Protein AF-A0A3B8JHD2-F1 (afdb_monomer_lite)

Sequence (81 aa):
YAGDVIGLNNPGVFAIGDTIYTGQKLEYEGIPCFSPELFAFLRNPNPSKFKQFRKGVSELQEEGAVQIMYSADEAKRDPIL

Radius of gyration: 17.08 Å; chains: 1; bounding box: 41×28×45 Å

Secondary structure (DSSP, 8-state):
-TT-------SS---TTPPP-SSS---PPPPPPPPPS---B---S-GGGHHHHHHHHHHHHHTTSS--EE-S-TT---EE-

pLDDT: mean 85.29, std 8.05, range [58.81, 95.25]

Foldseek 3Di:
DPPDDDDDDDPPPDAQQDDDDPDDDDGDDGDDDDDDPDKDWDDDPDPVCVVVVVVVVVVCVRVVVDDWDADPDPVDRTTMD

Structure (mmCIF, N/CA/C/O backbone):
data_AF-A0A3B8JHD2-F1
#
_entry.id   AF-A0A3B8JHD2-F1
#
loop_
_atom_site.group_PDB
_atom_site.id
_atom_site.type_symbol
_atom_site.label_atom_id
_atom_site.label_alt_id
_atom_site.label_comp_id
_atom_site.label_asym_id
_atom_site.label_entity_id
_atom_site.label_seq_id
_atom_site.pdbx_PDB_ins_code
_atom_site.Cartn_x
_atom_site.Cartn_y
_atom_site.Cartn_z
_atom_site.occupancy
_atom_site.B_iso_or_equiv
_atom_site.auth_seq_id
_atom_site.auth_comp_id
_atom_site.auth_asym_id
_atom_site.auth_atom_id
_atom_site.pdbx_PDB_model_num
ATOM 1 N N . TYR A 1 1 ? -19.876 9.720 13.271 1.00 87.00 1 TYR A N 1
ATOM 2 C CA . TYR A 1 1 ? -20.480 8.585 13.988 1.00 87.00 1 TYR A CA 1
ATOM 3 C C . TYR A 1 1 ? -19.947 7.275 13.428 1.00 87.00 1 TYR A C 1
ATOM 5 O O . TYR A 1 1 ? -19.163 7.300 12.487 1.00 87.00 1 TYR A O 1
ATOM 13 N N . ALA A 1 2 ? -20.278 6.138 14.050 1.00 91.81 2 ALA A N 1
ATOM 14 C CA . ALA A 1 2 ? -19.841 4.836 13.547 1.00 91.81 2 ALA A CA 1
ATOM 15 C C . ALA A 1 2 ? -20.324 4.641 12.099 1.00 91.81 2 ALA A C 1
ATOM 17 O O . ALA A 1 2 ? -21.500 4.863 11.819 1.00 91.81 2 ALA A O 1
ATOM 18 N N . GLY A 1 3 ? -19.410 4.255 11.206 1.00 92.44 3 GLY A N 1
ATOM 19 C CA . GLY A 1 3 ? -19.662 4.142 9.766 1.00 92.44 3 GLY A CA 1
ATOM 20 C C . GLY A 1 3 ? -19.265 5.370 8.938 1.00 92.44 3 GLY A C 1
ATOM 21 O O . GLY A 1 3 ? -19.218 5.265 7.715 1.00 92.44 3 GLY A O 1
ATOM 22 N N . ASP A 1 4 ? -18.930 6.503 9.564 1.00 95.19 4 ASP A N 1
ATOM 23 C CA . ASP A 1 4 ? -18.436 7.676 8.834 1.00 95.19 4 ASP A CA 1
ATOM 24 C C . ASP A 1 4 ? -16.997 7.458 8.346 1.00 95.19 4 ASP A C 1
ATOM 26 O O . ASP A 1 4 ? -16.154 6.912 9.061 1.00 95.19 4 ASP A O 1
ATOM 30 N N . VAL A 1 5 ? -16.702 7.965 7.147 1.00 93.31 5 VAL A N 1
ATOM 31 C CA . VAL A 1 5 ? -15.347 8.000 6.585 1.00 93.31 5 VAL A CA 1
ATOM 32 C C . VAL A 1 5 ? -14.720 9.359 6.878 1.00 93.31 5 VAL A C 1
ATOM 34 O O . VAL A 1 5 ? -15.306 10.399 6.577 1.00 93.31 5 VAL A O 1
ATOM 37 N N . ILE A 1 6 ? -13.511 9.352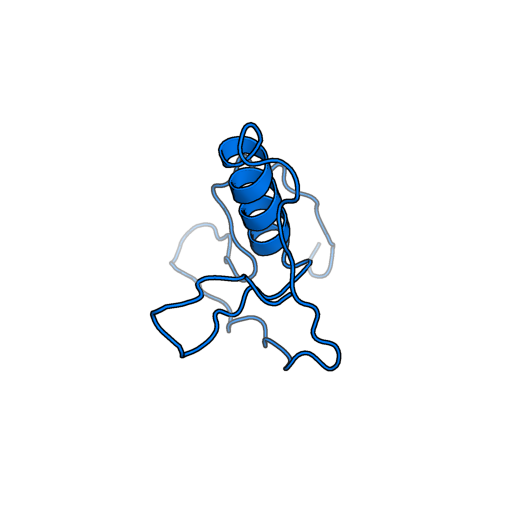 7.437 1.00 92.56 6 ILE A N 1
ATOM 38 C CA . ILE A 1 6 ? -12.720 10.558 7.698 1.00 92.56 6 ILE A CA 1
ATOM 39 C C . ILE A 1 6 ? -11.385 10.483 6.957 1.00 92.56 6 ILE A C 1
ATOM 41 O O . ILE A 1 6 ? -10.777 9.420 6.864 1.00 92.56 6 ILE A O 1
ATOM 45 N N . GLY A 1 7 ? -10.925 11.618 6.431 1.00 90.94 7 GLY A N 1
ATOM 46 C CA . GLY A 1 7 ? -9.598 11.741 5.832 1.00 90.94 7 GLY A CA 1
ATOM 47 C C . GLY A 1 7 ? -8.577 12.187 6.874 1.00 90.94 7 GLY A C 1
ATOM 48 O O . GLY A 1 7 ? -8.783 13.201 7.541 1.00 90.94 7 GLY A O 1
ATO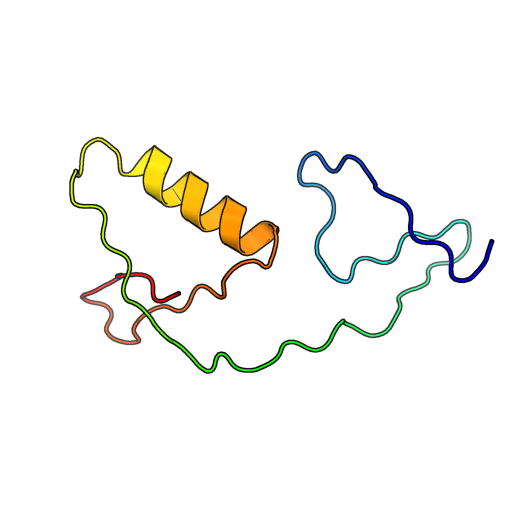M 49 N N . LEU A 1 8 ? -7.473 11.455 6.999 1.00 89.75 8 LEU A N 1
ATOM 50 C CA . LEU A 1 8 ? -6.353 11.821 7.862 1.00 89.75 8 LEU A CA 1
ATOM 51 C C . LEU A 1 8 ? -5.179 12.286 7.006 1.00 89.75 8 LEU A C 1
ATOM 53 O O . LEU A 1 8 ? -4.787 11.611 6.057 1.00 89.75 8 LEU A O 1
ATOM 57 N N . ASN A 1 9 ? -4.598 13.434 7.355 1.00 88.88 9 ASN A N 1
ATOM 58 C CA . ASN A 1 9 ? -3.321 13.830 6.775 1.00 88.88 9 ASN A CA 1
ATOM 59 C C . ASN A 1 9 ? -2.230 12.930 7.366 1.00 88.88 9 ASN A C 1
ATOM 61 O O . ASN A 1 9 ? -1.987 12.955 8.573 1.00 88.88 9 ASN A O 1
ATOM 65 N N . ASN A 1 10 ? -1.614 12.123 6.509 1.00 84.25 10 ASN A N 1
ATOM 66 C CA . ASN A 1 10 ? -0.615 11.144 6.890 1.00 84.25 10 ASN A CA 1
ATOM 67 C C . ASN A 1 10 ? 0.755 11.539 6.312 1.00 84.25 10 ASN A C 1
ATOM 69 O O . ASN A 1 10 ? 0.960 11.393 5.109 1.00 84.25 10 ASN A O 1
ATOM 73 N N . PRO A 1 11 ? 1.725 11.983 7.131 1.00 81.69 11 PRO A N 1
ATOM 74 C CA . PRO A 1 11 ? 3.085 12.267 6.673 1.00 81.69 11 PRO A CA 1
ATOM 75 C C . PRO A 1 11 ? 3.948 10.995 6.496 1.00 81.6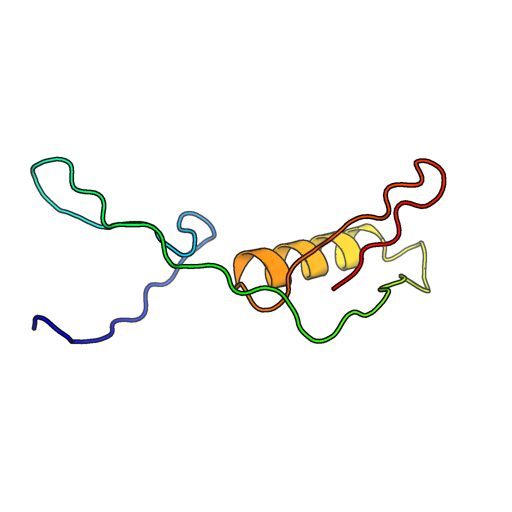9 11 PRO A C 1
ATOM 77 O O . PRO A 1 11 ? 5.171 11.077 6.585 1.00 81.69 11 PRO A O 1
ATOM 80 N N . GLY A 1 12 ? 3.328 9.826 6.279 1.00 79.81 12 GLY A N 1
ATOM 81 C CA . GLY A 1 12 ? 3.996 8.520 6.156 1.00 79.81 12 GLY A CA 1
ATOM 82 C C . GLY A 1 12 ? 4.116 7.732 7.467 1.00 79.81 12 GLY A C 1
ATOM 83 O O . GLY A 1 12 ? 5.018 6.915 7.612 1.00 79.81 12 GLY A O 1
ATOM 84 N N . VAL A 1 13 ? 3.252 8.004 8.448 1.00 86.00 13 VAL A N 1
ATOM 85 C CA . VAL A 1 13 ? 3.223 7.302 9.747 1.00 86.00 13 VAL A CA 1
ATOM 86 C C . VAL A 1 13 ? 2.280 6.101 9.719 1.00 86.00 13 VAL A C 1
ATOM 88 O O . VAL A 1 13 ? 2.558 5.106 10.378 1.00 86.00 13 VAL A O 1
ATOM 91 N N . PHE A 1 14 ? 1.182 6.201 8.968 1.00 87.31 14 PHE A N 1
ATOM 92 C CA . PHE A 1 14 ? 0.161 5.161 8.872 1.00 87.31 14 PHE A CA 1
ATOM 93 C C . PHE A 1 14 ? 0.252 4.386 7.560 1.00 87.31 14 PHE A C 1
ATOM 95 O O . PHE A 1 14 ? 0.570 4.964 6.518 1.00 87.31 14 PHE A O 1
ATOM 102 N N . ALA A 1 15 ? -0.095 3.107 7.608 1.00 82.81 15 ALA A N 1
ATOM 103 C CA . ALA A 1 15 ? -0.275 2.237 6.455 1.00 82.81 15 ALA A CA 1
ATOM 104 C C . ALA A 1 15 ? -1.728 1.743 6.351 1.00 82.81 15 ALA A C 1
ATOM 106 O O . ALA A 1 15 ? -2.527 1.838 7.288 1.00 82.81 15 ALA A O 1
ATOM 107 N N . ILE A 1 16 ? -2.084 1.203 5.183 1.00 82.88 16 ILE A N 1
ATOM 108 C CA . ILE A 1 16 ? -3.381 0.553 4.976 1.00 82.88 16 ILE A CA 1
ATOM 109 C C . ILE A 1 16 ? -3.514 -0.618 5.959 1.00 82.88 16 ILE A C 1
ATOM 111 O O . ILE A 1 16 ? -2.667 -1.507 5.991 1.00 82.88 16 ILE A O 1
ATOM 115 N N . GLY A 1 17 ? -4.600 -0.621 6.735 1.00 86.38 17 GLY A N 1
ATOM 116 C CA . GLY A 1 17 ? -4.885 -1.643 7.748 1.00 86.38 17 GLY A CA 1
ATOM 117 C C . GLY A 1 17 ? -4.593 -1.207 9.185 1.00 86.38 17 GLY A C 1
ATOM 118 O O . GLY A 1 17 ? -5.012 -1.897 10.113 1.00 86.38 17 GLY A O 1
ATOM 119 N N . ASP A 1 18 ? -3.950 -0.054 9.393 1.00 89.44 18 ASP A N 1
ATOM 120 C CA . ASP A 1 18 ? -3.678 0.444 10.741 1.00 89.44 18 ASP A CA 1
ATOM 121 C C . ASP A 1 18 ? -4.963 0.758 11.516 1.00 89.44 18 ASP A C 1
ATOM 123 O O . ASP A 1 18 ? -5.899 1.392 11.022 1.00 89.44 18 ASP A O 1
ATOM 127 N N . THR A 1 19 ? -4.983 0.351 12.786 1.00 92.38 19 THR A N 1
ATOM 128 C CA . THR A 1 19 ? -6.087 0.631 13.708 1.00 92.38 19 THR A CA 1
ATOM 129 C C . THR A 1 19 ? -5.731 1.786 14.639 1.00 92.38 19 THR A C 1
ATOM 131 O O . THR A 1 19 ? -4.820 1.680 15.459 1.00 92.38 19 THR A O 1
ATOM 134 N N . ILE A 1 20 ? -6.490 2.882 14.559 1.00 92.19 20 ILE A N 1
ATOM 135 C CA . ILE A 1 20 ? -6.369 4.027 15.471 1.00 92.19 20 ILE A CA 1
ATOM 136 C C . ILE A 1 20 ? -7.396 3.868 16.593 1.00 92.19 20 ILE A C 1
ATOM 138 O O . ILE A 1 20 ? -8.598 3.799 16.343 1.00 92.19 20 ILE A O 1
ATOM 142 N N . TYR A 1 21 ? -6.925 3.827 17.838 1.00 93.12 21 TYR A N 1
ATOM 143 C CA . TYR A 1 21 ? -7.760 3.636 19.023 1.00 93.12 21 TYR A CA 1
ATOM 144 C C . TYR A 1 21 ? -7.342 4.574 20.159 1.00 93.12 21 TYR A C 1
ATOM 146 O O . TYR A 1 21 ? -6.238 5.118 20.182 1.00 93.12 21 TYR A O 1
ATOM 154 N N . THR A 1 22 ? -8.228 4.743 21.138 1.00 94.44 22 THR A N 1
ATOM 155 C CA . THR A 1 22 ? -7.931 5.397 22.416 1.00 94.44 22 THR A CA 1
ATOM 156 C C . THR A 1 22 ? -8.180 4.411 23.559 1.00 94.44 22 THR A C 1
ATOM 158 O O . THR A 1 22 ? -9.125 3.626 23.522 1.00 94.44 22 THR A O 1
ATOM 161 N N . GLY A 1 23 ? -7.327 4.425 24.589 1.00 95.25 23 GLY A N 1
ATOM 162 C CA . GLY A 1 23 ? -7.448 3.521 25.737 1.00 95.25 23 GLY A CA 1
ATOM 163 C C . GLY A 1 23 ? -6.742 2.178 25.534 1.00 95.25 23 GLY A C 1
ATOM 164 O O . GLY A 1 23 ? -5.527 2.144 25.351 1.00 95.25 23 GLY A O 1
ATOM 165 N N . GLN A 1 24 ? -7.480 1.071 25.651 1.00 94.69 24 GLN A N 1
ATOM 166 C CA . GLN A 1 2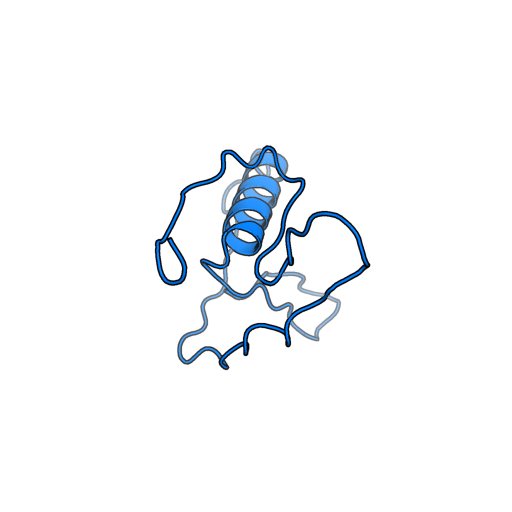4 ? -6.902 -0.273 25.555 1.00 94.69 24 GLN A CA 1
ATOM 167 C C . GLN A 1 24 ? -6.473 -0.596 24.124 1.00 94.69 24 GLN A C 1
ATOM 169 O O . GLN A 1 24 ? -7.120 -0.168 23.171 1.00 94.69 24 GLN A O 1
ATOM 174 N N . LYS A 1 25 ? -5.399 -1.385 23.989 1.00 93.06 25 LYS A N 1
ATOM 175 C CA . LYS A 1 25 ? -4.894 -1.814 22.684 1.00 93.06 25 LYS A CA 1
ATOM 176 C C . LYS A 1 25 ? -5.961 -2.605 21.929 1.00 93.06 25 LYS A C 1
ATOM 178 O O . LYS A 1 25 ? -6.443 -3.618 22.430 1.00 93.06 25 LYS A O 1
ATOM 183 N N . LEU A 1 26 ? -6.274 -2.142 20.723 1.00 93.94 26 LEU A N 1
ATOM 184 C CA . LEU A 1 26 ? -7.202 -2.762 19.787 1.00 93.94 26 LEU A CA 1
ATOM 185 C C . LEU A 1 26 ? -6.534 -2.852 18.416 1.00 93.94 26 LEU A C 1
ATOM 187 O O . LEU A 1 26 ? -5.826 -1.935 18.005 1.00 93.94 26 LEU A O 1
ATOM 191 N N . GLU A 1 27 ? -6.792 -3.943 17.714 1.00 93.00 27 GLU A N 1
ATOM 192 C CA . GLU A 1 27 ? -6.348 -4.162 16.344 1.00 93.00 27 GLU A CA 1
ATOM 193 C C . GLU A 1 27 ? -7.497 -4.843 15.600 1.00 93.00 27 GLU A C 1
ATOM 195 O O . GLU A 1 27 ? -8.037 -5.843 16.081 1.00 93.00 27 GLU A O 1
ATOM 200 N N . TYR A 1 28 ? -7.935 -4.252 14.490 1.00 91.50 28 TYR A N 1
ATOM 201 C CA . TYR A 1 28 ? -8.883 -4.896 13.586 1.00 91.50 28 TYR A CA 1
ATOM 202 C C . TYR A 1 28 ? -8.174 -5.965 12.755 1.00 91.50 28 TYR A C 1
ATOM 204 O O . TYR A 1 28 ? -6.955 -5.942 12.594 1.00 91.50 28 TYR A O 1
ATOM 212 N N . GLU A 1 29 ? -8.945 -6.904 12.211 1.00 89.25 29 GLU A N 1
ATOM 213 C CA . GLU A 1 29 ? -8.402 -7.839 11.229 1.00 89.25 29 GLU A CA 1
ATOM 214 C C . GLU A 1 29 ? -7.846 -7.080 10.017 1.00 89.25 29 GLU A C 1
ATOM 216 O O . GLU A 1 29 ? -8.386 -6.051 9.600 1.00 89.25 29 GLU A O 1
ATOM 221 N N . GLY A 1 30 ? -6.748 -7.596 9.463 1.00 81.69 30 GLY A N 1
ATOM 222 C CA . GLY A 1 30 ? -6.082 -6.982 8.322 1.00 81.69 30 GLY A CA 1
ATOM 223 C C . GLY A 1 30 ? -7.000 -6.880 7.103 1.00 81.69 30 GLY A C 1
ATOM 224 O O . GLY A 1 30 ? -7.841 -7.745 6.853 1.00 81.69 30 GLY A O 1
ATOM 225 N N . ILE A 1 31 ? -6.810 -5.823 6.314 1.00 84.31 31 ILE A N 1
ATOM 226 C CA . ILE A 1 31 ? -7.521 -5.653 5.045 1.00 84.31 31 ILE A CA 1
ATOM 227 C C . ILE A 1 31 ? -7.030 -6.731 4.065 1.00 84.31 31 ILE A C 1
ATOM 229 O O . ILE A 1 31 ? -5.817 -6.885 3.896 1.00 84.31 31 ILE A O 1
ATOM 233 N N . PRO A 1 32 ? -7.931 -7.488 3.412 1.00 82.69 32 PRO A N 1
ATOM 234 C CA . PRO A 1 32 ? -7.525 -8.506 2.456 1.00 82.69 32 PRO A CA 1
ATOM 235 C C . PRO A 1 32 ? -6.823 -7.870 1.252 1.00 82.69 32 PRO A C 1
ATOM 237 O O . PRO A 1 32 ? -7.343 -6.944 0.628 1.00 82.69 32 PRO A O 1
ATOM 240 N N . CYS A 1 33 ? -5.662 -8.414 0.892 1.00 79.25 33 CYS A N 1
ATOM 241 C CA . CYS A 1 33 ? -5.003 -8.111 -0.372 1.00 79.25 33 CYS A CA 1
ATOM 242 C C . CYS A 1 33 ? -5.514 -9.065 -1.454 1.00 79.25 33 CYS A C 1
ATOM 244 O O . CYS A 1 33 ? -5.497 -10.285 -1.278 1.00 79.25 33 CYS A O 1
ATOM 246 N N . PHE A 1 34 ? -5.940 -8.509 -2.583 1.00 84.62 34 PHE A N 1
ATOM 247 C CA . PHE A 1 34 ? -6.374 -9.283 -3.742 1.00 84.62 34 PHE A CA 1
ATOM 248 C C . PHE A 1 34 ? -5.197 -9.527 -4.684 1.00 84.62 34 PHE A C 1
ATOM 250 O O . PHE A 1 34 ? -4.302 -8.692 -4.801 1.00 84.62 34 PHE A O 1
ATOM 257 N N . SER A 1 35 ? -5.186 -10.677 -5.358 1.00 85.81 35 SER A N 1
ATOM 258 C CA . SER A 1 35 ? -4.173 -10.958 -6.377 1.00 85.81 35 SER A CA 1
ATOM 259 C C . SER A 1 35 ? -4.365 -10.043 -7.596 1.00 85.81 35 SER A C 1
ATOM 261 O O . SER A 1 35 ? -5.503 -9.907 -8.049 1.00 85.81 35 SER A O 1
ATOM 263 N N . PRO A 1 36 ? -3.292 -9.446 -8.151 1.00 85.50 36 PRO A N 1
ATOM 264 C CA . PRO A 1 36 ? -3.399 -8.624 -9.352 1.00 85.50 36 PRO A CA 1
ATOM 265 C C . PRO A 1 36 ? -3.846 -9.441 -10.570 1.00 85.50 36 PRO A C 1
ATOM 267 O O . PRO A 1 36 ? -3.416 -10.579 -10.760 1.00 85.50 36 PRO A O 1
ATOM 270 N N . GLU A 1 37 ? -4.678 -8.839 -11.420 1.00 90.56 37 GLU A N 1
ATOM 271 C CA . GLU A 1 37 ? -5.098 -9.423 -12.705 1.00 90.56 37 GLU A CA 1
ATOM 272 C C . GLU A 1 37 ? -4.233 -8.948 -13.884 1.00 90.56 37 GLU A C 1
ATOM 274 O O . GLU A 1 37 ? -4.174 -9.598 -14.929 1.00 90.56 37 GLU A O 1
ATOM 279 N N . LEU A 1 38 ? -3.557 -7.809 -13.723 1.00 88.12 38 LEU A N 1
ATOM 280 C CA . LEU A 1 38 ? -2.720 -7.171 -14.733 1.00 88.12 38 LEU A CA 1
ATOM 281 C C . LEU A 1 38 ? -1.318 -6.979 -14.169 1.00 88.12 38 LEU A C 1
ATOM 283 O O . LEU A 1 38 ? -1.171 -6.597 -13.014 1.00 88.12 38 LEU A O 1
ATOM 287 N N . PHE A 1 39 ? -0.316 -7.218 -15.012 1.00 90.25 39 PHE A N 1
ATOM 288 C CA . PHE A 1 39 ? 1.092 -7.087 -14.655 1.00 90.25 39 PHE A CA 1
ATOM 289 C C . PHE A 1 39 ? 1.824 -6.271 -15.715 1.00 90.25 39 PHE A C 1
ATOM 291 O O . PHE A 1 39 ? 1.647 -6.506 -16.916 1.00 90.25 39 PHE A O 1
ATOM 298 N N . ALA A 1 40 ? 2.684 -5.347 -15.290 1.00 88.81 40 ALA A N 1
ATOM 299 C CA . ALA A 1 40 ? 3.514 -4.565 -16.202 1.00 88.81 40 ALA A CA 1
ATOM 300 C C . ALA A 1 40 ? 4.944 -4.390 -15.684 1.00 88.81 40 ALA A C 1
ATOM 302 O O . ALA A 1 40 ? 5.173 -4.080 -14.520 1.00 88.81 40 ALA A O 1
ATOM 303 N N . PHE A 1 41 ? 5.929 -4.523 -16.577 1.00 88.00 41 PHE A N 1
ATOM 304 C CA . PHE A 1 41 ? 7.312 -4.177 -16.251 1.00 88.00 41 PHE A CA 1
ATOM 305 C C . PHE A 1 41 ? 7.503 -2.667 -16.267 1.00 88.00 41 PHE A C 1
ATOM 307 O O . PHE A 1 41 ? 7.199 -2.004 -17.262 1.00 88.00 41 PHE A O 1
ATOM 314 N N . LEU A 1 42 ? 8.106 -2.137 -15.208 1.00 85.69 42 LEU A N 1
ATOM 315 C CA . LEU A 1 42 ? 8.436 -0.726 -15.114 1.00 85.69 42 LEU A CA 1
ATOM 316 C C . LEU A 1 42 ? 9.954 -0.526 -15.206 1.00 85.69 42 LEU A C 1
ATOM 318 O O . LEU A 1 42 ? 10.718 -0.991 -14.364 1.00 85.69 42 LEU A O 1
ATOM 322 N N . ARG A 1 43 ? 10.406 0.212 -16.226 1.00 86.00 43 ARG A N 1
ATOM 323 C CA . ARG A 1 43 ? 11.822 0.559 -16.418 1.00 86.00 43 ARG A CA 1
ATOM 324 C C . ARG A 1 43 ? 12.018 2.062 -16.468 1.00 86.00 43 ARG A C 1
ATOM 326 O O . ARG A 1 43 ? 11.267 2.774 -17.127 1.00 86.00 43 ARG A O 1
ATOM 333 N N . ASN A 1 44 ? 13.084 2.533 -15.828 1.00 87.88 44 ASN A N 1
ATOM 334 C CA . ASN A 1 44 ? 13.509 3.921 -15.940 1.00 87.88 44 ASN A CA 1
ATOM 335 C C . ASN A 1 44 ? 14.389 4.112 -17.194 1.00 87.88 44 ASN A C 1
ATOM 337 O O . ASN A 1 44 ? 15.520 3.620 -17.203 1.00 87.88 44 ASN A O 1
ATOM 341 N N . PRO A 1 45 ? 13.939 4.857 -18.222 1.00 88.62 45 PRO A N 1
ATOM 342 C CA . PRO A 1 45 ? 14.726 5.079 -19.436 1.00 88.62 45 PRO A CA 1
ATOM 343 C C . PRO A 1 45 ? 15.914 6.031 -19.224 1.00 88.62 45 PRO A C 1
ATOM 345 O O . PRO A 1 45 ? 16.798 6.102 -20.072 1.00 88.62 45 PRO A O 1
ATOM 348 N N . ASN A 1 46 ? 15.949 6.782 -18.115 1.00 90.62 46 ASN A N 1
ATOM 349 C CA . ASN A 1 46 ? 16.996 7.759 -17.836 1.00 90.62 46 ASN A CA 1
ATOM 350 C C . ASN A 1 46 ? 17.702 7.461 -16.498 1.00 90.62 46 ASN A C 1
ATOM 352 O O . ASN A 1 46 ? 17.191 7.839 -15.436 1.00 90.62 46 ASN A O 1
ATOM 356 N N . PRO A 1 47 ? 18.914 6.872 -16.520 1.00 87.06 47 PRO A N 1
ATOM 357 C CA . PRO A 1 47 ? 19.666 6.527 -15.311 1.00 87.06 47 PRO A CA 1
ATOM 358 C C . PRO A 1 47 ? 19.870 7.693 -14.333 1.00 87.06 47 PRO A C 1
ATOM 360 O O . PRO A 1 47 ? 19.855 7.489 -13.121 1.00 87.06 47 PRO A O 1
ATOM 363 N N . SER A 1 48 ? 19.979 8.935 -14.823 1.00 92.69 48 SER A N 1
ATOM 364 C CA . SER A 1 48 ? 20.165 10.114 -13.959 1.00 92.69 48 SER A CA 1
ATOM 365 C C . SER A 1 48 ? 18.969 10.395 -13.037 1.00 92.69 48 SER A C 1
ATOM 367 O O . SER A 1 48 ? 19.131 11.005 -11.981 1.00 92.69 48 SER A O 1
ATOM 369 N N . LYS A 1 49 ? 17.772 9.897 -13.381 1.00 91.19 49 LYS A N 1
ATOM 370 C CA . LYS A 1 49 ? 16.543 10.051 -12.586 1.00 91.19 49 LYS A CA 1
ATOM 371 C C . LYS A 1 49 ? 16.272 8.890 -11.627 1.00 91.19 49 LYS A C 1
ATOM 373 O O . LYS A 1 49 ? 15.198 8.833 -11.034 1.00 91.19 49 LYS A O 1
ATOM 378 N N . PHE A 1 50 ? 17.231 7.985 -11.424 1.00 89.19 50 PHE A N 1
ATOM 379 C CA . PHE A 1 50 ? 17.033 6.763 -10.635 1.00 89.19 50 PHE A CA 1
ATOM 380 C C . PHE A 1 50 ? 16.444 7.009 -9.237 1.00 89.19 50 PHE A C 1
ATOM 382 O O . PHE A 1 50 ? 15.516 6.317 -8.827 1.00 89.19 50 PHE A O 1
ATOM 389 N N . LYS A 1 51 ? 16.930 8.029 -8.515 1.00 91.31 51 LYS A N 1
ATOM 390 C CA . LYS A 1 51 ? 16.416 8.360 -7.175 1.00 91.31 51 LYS A CA 1
ATOM 391 C C . LYS A 1 51 ? 14.946 8.787 -7.195 1.00 91.31 51 LYS A C 1
ATOM 393 O O . LYS A 1 51 ? 14.193 8.375 -6.323 1.00 91.31 51 LYS A O 1
ATOM 398 N N . GLN A 1 52 ? 14.552 9.593 -8.181 1.00 91.25 52 GLN A N 1
ATOM 399 C CA . GLN A 1 52 ? 13.172 10.064 -8.334 1.00 91.25 52 GLN A CA 1
ATOM 400 C C . GLN A 1 52 ? 12.251 8.913 -8.734 1.00 91.25 52 GLN A C 1
ATOM 402 O O . GLN A 1 52 ? 11.193 8.753 -8.142 1.00 91.25 52 GLN A O 1
ATOM 407 N N . PHE A 1 53 ? 12.698 8.076 -9.673 1.00 90.81 53 PHE A N 1
ATOM 408 C CA . PHE A 1 53 ? 11.980 6.873 -10.082 1.00 90.81 53 PHE A CA 1
ATOM 409 C C . PHE A 1 53 ? 11.703 5.955 -8.890 1.00 90.81 53 PHE A C 1
ATOM 411 O O . PHE A 1 53 ? 10.555 5.630 -8.616 1.00 90.81 53 PHE A O 1
ATOM 418 N N . ARG A 1 54 ? 12.744 5.601 -8.124 1.00 88.94 54 ARG A N 1
ATOM 419 C CA . ARG A 1 54 ? 12.593 4.729 -6.954 1.00 88.94 54 ARG A CA 1
ATOM 420 C C . ARG A 1 54 ? 11.670 5.336 -5.897 1.00 88.94 54 ARG A C 1
ATOM 422 O O . ARG A 1 54 ? 10.909 4.605 -5.279 1.00 88.94 54 ARG A O 1
ATOM 429 N N . LYS A 1 55 ? 11.744 6.655 -5.692 1.00 90.56 55 LYS A N 1
ATOM 430 C CA . LYS A 1 55 ? 10.870 7.363 -4.754 1.00 90.56 55 LYS A CA 1
ATOM 431 C C . LYS A 1 55 ? 9.401 7.272 -5.185 1.00 90.56 55 LYS A C 1
ATOM 433 O O . LYS A 1 55 ? 8.589 6.836 -4.386 1.00 90.56 55 LYS A O 1
ATOM 438 N N . GLY A 1 56 ? 9.089 7.590 -6.442 1.00 89.94 56 GLY A N 1
ATOM 439 C CA . GLY A 1 56 ? 7.710 7.532 -6.939 1.00 89.94 56 GLY A CA 1
ATOM 440 C C . GLY A 1 56 ? 7.119 6.119 -6.919 1.00 89.94 56 GLY A C 1
ATOM 441 O O . GLY A 1 56 ? 5.953 5.950 -6.593 1.00 89.94 56 GLY A O 1
ATOM 442 N N . VAL A 1 57 ? 7.928 5.089 -7.200 1.00 89.50 57 VAL A N 1
ATOM 443 C CA . VAL A 1 57 ? 7.488 3.685 -7.081 1.00 89.50 57 VAL A CA 1
ATOM 444 C C . VAL A 1 57 ? 7.141 3.321 -5.630 1.00 89.50 57 VAL A C 1
ATOM 446 O O . VAL A 1 57 ? 6.155 2.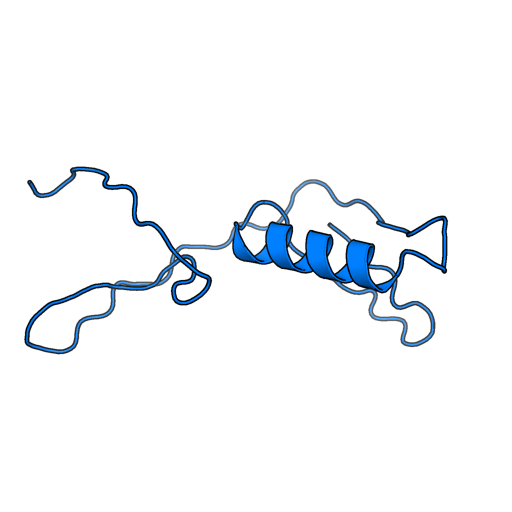627 -5.411 1.00 89.50 57 VAL A O 1
ATOM 449 N N . SER A 1 58 ? 7.911 3.809 -4.649 1.00 86.56 58 SER A N 1
ATOM 450 C CA . SER A 1 58 ? 7.616 3.615 -3.217 1.00 86.56 58 SER A CA 1
ATOM 451 C C . SER A 1 58 ? 6.314 4.302 -2.813 1.00 86.56 58 SER A C 1
ATOM 453 O O . SER A 1 58 ? 5.471 3.679 -2.184 1.00 86.56 58 SER A O 1
ATOM 455 N N . GLU A 1 59 ? 6.120 5.558 -3.225 1.00 87.81 59 GLU A N 1
ATOM 456 C CA . GLU A 1 59 ? 4.910 6.331 -2.906 1.00 87.81 59 GLU A CA 1
ATOM 457 C C . GLU A 1 59 ? 3.648 5.652 -3.471 1.00 87.81 59 GLU A C 1
ATOM 459 O O . GLU A 1 59 ? 2.662 5.493 -2.758 1.00 87.81 59 GLU A O 1
ATOM 464 N N . LEU A 1 60 ? 3.702 5.141 -4.709 1.00 86.81 60 LEU A N 1
ATOM 465 C CA . LEU A 1 60 ? 2.594 4.378 -5.304 1.00 86.81 60 LEU A CA 1
ATOM 466 C C . LEU A 1 60 ? 2.267 3.090 -4.531 1.00 86.81 60 LEU A C 1
ATOM 468 O O . LEU A 1 60 ? 1.104 2.690 -4.459 1.00 86.81 60 LEU A O 1
ATOM 472 N N . GLN A 1 61 ? 3.284 2.428 -3.975 1.00 83.94 61 GLN A N 1
ATOM 473 C CA . GLN A 1 61 ? 3.102 1.232 -3.154 1.00 83.94 61 GLN A CA 1
ATOM 474 C C . GLN A 1 61 ? 2.486 1.573 -1.791 1.00 83.94 61 GLN A C 1
ATOM 476 O O . GLN A 1 61 ? 1.600 0.861 -1.327 1.00 83.94 61 GLN A O 1
ATOM 481 N N . GLU A 1 62 ? 2.941 2.655 -1.157 1.00 82.31 62 GLU A N 1
ATOM 482 C CA . GLU A 1 62 ? 2.445 3.131 0.141 1.00 82.31 62 GLU A CA 1
ATOM 483 C C . GLU A 1 62 ? 0.977 3.578 0.070 1.00 82.31 62 GLU A C 1
ATOM 485 O O . GLU A 1 62 ? 0.205 3.305 0.988 1.00 82.31 62 GLU A O 1
ATOM 490 N N . GLU A 1 63 ? 0.565 4.190 -1.043 1.00 81.19 63 GLU A N 1
ATOM 491 C CA . GLU A 1 63 ? -0.838 4.532 -1.313 1.00 81.19 63 GLU A CA 1
ATOM 492 C C . GLU A 1 63 ? -1.706 3.308 -1.671 1.00 81.19 63 GLU A C 1
ATOM 494 O O . GLU A 1 63 ? -2.926 3.427 -1.776 1.00 81.19 63 GLU A O 1
ATOM 499 N N . GLY A 1 64 ? -1.102 2.128 -1.864 1.00 79.69 64 GLY A N 1
ATOM 500 C CA . GLY A 1 64 ? -1.802 0.909 -2.275 1.00 79.69 64 GLY A CA 1
ATOM 501 C C . GLY A 1 64 ? -2.306 0.938 -3.721 1.00 79.69 64 GLY A C 1
ATOM 502 O O . GLY A 1 64 ? -3.175 0.145 -4.078 1.00 79.69 64 GLY A O 1
ATOM 503 N N . ALA A 1 65 ? -1.782 1.840 -4.559 1.00 83.44 65 ALA A N 1
ATOM 504 C CA . ALA A 1 65 ? -2.207 1.994 -5.950 1.00 83.44 65 ALA A CA 1
ATOM 505 C C . ALA A 1 65 ? -1.723 0.845 -6.852 1.00 83.44 65 ALA A C 1
ATOM 507 O O . ALA A 1 65 ? -2.365 0.529 -7.853 1.00 83.44 65 ALA A O 1
ATOM 508 N N . VAL A 1 66 ? -0.580 0.240 -6.515 1.00 86.50 66 VAL A N 1
ATOM 509 C CA . VAL A 1 66 ? 0.071 -0.840 -7.274 1.00 86.50 66 VAL A CA 1
ATOM 510 C C . VAL A 1 66 ? 0.752 -1.822 -6.327 1.00 86.50 66 VAL A C 1
ATOM 512 O O . VAL A 1 66 ? 1.190 -1.445 -5.237 1.00 86.50 66 VAL A O 1
ATOM 515 N N . GLN A 1 67 ? 0.910 -3.074 -6.759 1.00 84.94 67 GLN A N 1
ATOM 516 C CA . GLN A 1 67 ? 1.655 -4.073 -6.002 1.00 84.94 67 GLN A CA 1
ATOM 517 C C . GLN A 1 67 ? 3.031 -4.288 -6.632 1.00 84.94 67 GLN A C 1
ATOM 519 O O . GLN A 1 67 ? 3.149 -4.875 -7.699 1.00 84.94 67 GLN A O 1
ATOM 524 N N . ILE A 1 68 ? 4.095 -3.859 -5.944 1.00 85.25 68 ILE A N 1
ATOM 525 C CA . ILE A 1 68 ? 5.458 -4.062 -6.447 1.00 85.25 68 ILE A CA 1
ATOM 526 C C . ILE A 1 68 ? 5.888 -5.511 -6.235 1.00 85.25 68 ILE A C 1
ATOM 528 O O . ILE A 1 68 ? 6.064 -5.970 -5.105 1.00 85.25 68 ILE A O 1
ATOM 532 N N . MET A 1 69 ? 6.123 -6.205 -7.338 1.00 82.56 69 MET A N 1
ATOM 533 C CA . MET A 1 69 ? 6.741 -7.520 -7.393 1.00 82.56 69 MET A CA 1
ATOM 534 C C . MET A 1 69 ? 8.136 -7.429 -8.019 1.00 82.56 69 MET A C 1
ATOM 536 O O . MET A 1 69 ? 8.438 -6.530 -8.804 1.00 82.56 69 MET A O 1
ATOM 540 N N . TYR A 1 70 ? 9.002 -8.382 -7.683 1.00 78.25 70 TYR A N 1
ATOM 541 C CA . TYR A 1 70 ? 10.347 -8.483 -8.246 1.00 78.25 70 TYR A CA 1
ATOM 542 C C . TYR A 1 70 ? 10.516 -9.833 -8.936 1.00 78.25 70 TYR A C 1
ATOM 544 O O . TYR A 1 70 ? 10.049 -10.856 -8.435 1.00 78.25 70 TYR A O 1
ATOM 552 N N . SER A 1 71 ? 11.196 -9.832 -10.084 1.00 72.31 71 SER A N 1
ATOM 553 C CA . SER A 1 71 ? 11.603 -11.067 -10.757 1.00 72.31 71 SER A CA 1
ATOM 554 C C . SER A 1 71 ? 12.463 -11.930 -9.825 1.00 72.31 71 SER A C 1
ATOM 556 O O . SER A 1 71 ? 13.335 -11.412 -9.129 1.00 72.31 71 SER A O 1
ATOM 558 N N . ALA A 1 72 ? 12.250 -13.248 -9.848 1.00 69.62 72 ALA A N 1
ATOM 559 C CA . ALA A 1 72 ? 13.053 -14.216 -9.095 1.00 69.62 72 ALA A CA 1
ATOM 560 C C . ALA A 1 72 ? 14.490 -14.372 -9.640 1.00 69.62 72 ALA A C 1
ATOM 562 O O . ALA A 1 72 ? 15.338 -14.979 -8.992 1.00 69.62 72 ALA A O 1
ATOM 563 N N . ASP A 1 73 ? 14.763 -13.839 -10.833 1.00 71.00 73 ASP A N 1
ATOM 564 C CA . ASP A 1 73 ? 16.090 -13.836 -11.446 1.00 71.00 73 ASP A CA 1
ATOM 565 C C . ASP A 1 73 ? 16.958 -12.711 -10.847 1.00 71.00 73 ASP A C 1
ATOM 567 O O . ASP A 1 73 ? 16.724 -11.523 -11.096 1.00 71.00 73 ASP A O 1
ATOM 571 N N . GLU A 1 74 ? 17.973 -13.082 -10.058 1.00 58.81 74 GLU A N 1
ATOM 572 C CA . GLU A 1 74 ? 18.865 -12.146 -9.354 1.00 58.81 74 GLU A CA 1
ATOM 573 C C . GLU A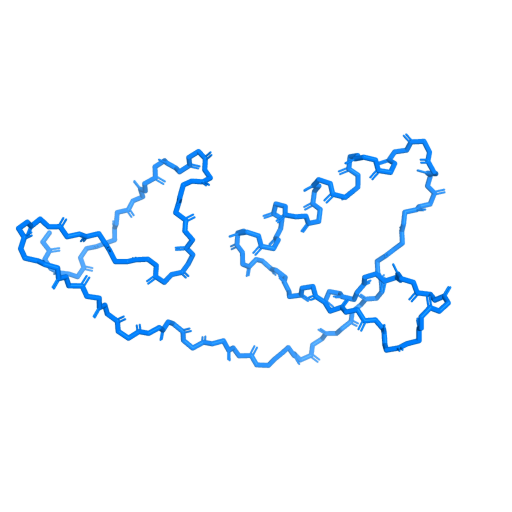 1 74 ? 19.607 -11.169 -10.284 1.00 58.81 74 GLU A C 1
ATOM 575 O O . GLU A 1 74 ? 20.038 -10.104 -9.827 1.00 58.81 74 GLU A O 1
ATOM 580 N N . ALA A 1 75 ? 19.738 -11.481 -11.580 1.00 63.75 75 ALA A N 1
ATOM 581 C CA . ALA A 1 75 ? 20.447 -10.637 -12.537 1.00 63.75 75 ALA A CA 1
ATOM 582 C C . ALA A 1 75 ? 19.601 -9.459 -13.060 1.00 63.75 75 ALA A C 1
ATOM 584 O O . ALA A 1 75 ? 20.165 -8.499 -13.594 1.00 63.75 75 ALA A O 1
ATOM 585 N N . LYS A 1 76 ? 18.265 -9.485 -12.910 1.00 60.25 76 LYS A N 1
ATOM 586 C CA . LYS A 1 76 ? 17.358 -8.417 -13.375 1.00 60.25 76 LYS A CA 1
ATOM 587 C C . LYS A 1 76 ? 16.369 -8.001 -12.288 1.00 60.25 76 LYS A C 1
ATOM 589 O O . LYS A 1 76 ? 15.295 -8.573 -12.145 1.00 60.25 76 LYS A O 1
ATOM 594 N N . ARG A 1 77 ? 16.694 -6.918 -11.578 1.00 62.44 77 ARG A N 1
ATOM 595 C CA . ARG A 1 77 ? 15.810 -6.268 -10.591 1.00 62.44 77 ARG A CA 1
ATOM 596 C C . ARG A 1 77 ? 14.865 -5.248 -11.239 1.00 62.44 77 ARG A C 1
ATOM 598 O O . ARG A 1 77 ? 14.807 -4.100 -10.803 1.00 62.44 77 ARG A O 1
ATOM 605 N N . ASP A 1 78 ? 14.169 -5.649 -12.299 1.00 71.12 78 ASP A N 1
ATOM 606 C CA . ASP A 1 78 ? 13.113 -4.818 -12.884 1.00 71.12 78 ASP A CA 1
ATOM 607 C C . ASP A 1 78 ? 11.832 -4.976 -12.037 1.00 71.12 78 ASP A C 1
ATOM 609 O O . ASP A 1 78 ? 11.387 -6.113 -11.853 1.00 71.12 78 ASP A O 1
ATOM 613 N N . PRO A 1 79 ? 11.246 -3.888 -11.497 1.00 70.88 79 PRO A N 1
ATOM 614 C CA . PRO A 1 79 ? 9.983 -3.968 -10.773 1.00 70.88 79 PRO A CA 1
ATOM 615 C C . PRO A 1 79 ? 8.824 -4.305 -11.719 1.00 70.88 79 PRO A C 1
ATOM 617 O O . PRO A 1 79 ? 8.761 -3.822 -12.856 1.00 70.88 79 PRO A O 1
ATOM 620 N N . ILE A 1 80 ? 7.906 -5.125 -11.218 1.00 75.12 80 ILE A N 1
ATOM 621 C CA . ILE A 1 80 ? 6.639 -5.488 -11.852 1.00 75.12 80 ILE A CA 1
ATOM 622 C C . ILE A 1 80 ? 5.530 -4.839 -11.017 1.00 75.12 80 ILE A C 1
ATOM 624 O O . ILE A 1 80 ? 5.526 -5.011 -9.800 1.00 75.12 80 ILE A O 1
ATOM 628 N N . LEU A 1 81 ? 4.665 -4.055 -11.661 1.00 77.75 81 LEU A N 1
ATOM 629 C CA . LEU A 1 81 ? 3.470 -3.439 -11.070 1.00 77.75 81 LEU A CA 1
ATOM 630 C C . LEU A 1 81 ? 2.243 -4.316 -11.295 1.00 77.75 81 LEU A C 1
ATOM 632 O O . LEU A 1 81 ? 2.203 -4.935 -12.390 1.00 77.75 81 LEU A O 1
#